Protein AF-A0A9E5LQ01-F1 (afdb_monomer)

Mean predicted aligned error: 4.25 Å

Secondary structure (DSSP, 8-state):
---EEEEEEEEESSHHHHHHHHHHHHT----HHHHHHHTB-SSEEEEEEEE-SSSEEEEEEEESSHHHHHHHHHHHTGGGTEEEEEEEE-----TTS--TT--GGGGGTTHHHHHS----

Foldseek 3Di:
DDKFKKKKKWFWPDLVLLVVVVVVVVPDPQDPVNQQVVQDDPFKGWPDWADDSDRIIITMMIGPDPVSVVVVCVVVPVVVTTDMDIDTDQFDDDPVDDDPPDPRCVSCVCVVCVVDVDDD

Nearest PDB structures (foldseek):
  2op5-assembly2_C  TM=4.406E-01  e=1.048E-02  uncultured marine organism
  2cz4-assembly1_A  TM=2.958E-01  e=9.260E-02  Thermus thermophilus HB8
  3bgu-assembly1_A  TM=3.084E-01  e=1.726E-01  Thermobifida fusca YX
  7cww-assembly1_A  TM=4.033E-01  e=5.994E-01  Streptomyces laurentii
  6njy-assembly1_B  TM=2.975E-01  e=4.391E-01  Mahella australiensis 50-1 BON

pLDDT: mean 92.68, std 10.39, range [37.78, 98.44]

Sequence (120 aa):
MAIKQFMAVHTYHTSEIREQFLDDLSQSDTTEREWSVNWTFEKCKAIATWTGADDFFFCLWEAENENDVITSLTEYGMDDYIFTALYPIYTEIDTRRINNDRKPFKDLVGWRDKLDPKDE

Radius of gyration: 16.08 Å; Cα contacts (8 Å, |Δi|>4): 147; chains: 1; bounding box: 38×28×45 Å

Structure (mmCIF, N/CA/C/O backbone):
data_AF-A0A9E5LQ01-F1
#
_entry.id   AF-A0A9E5LQ01-F1
#
loop_
_atom_site.group_PDB
_atom_site.id
_atom_site.type_symbol
_atom_site.label_atom_id
_atom_site.label_alt_id
_atom_site.label_comp_id
_atom_site.label_asym_id
_atom_site.label_entity_id
_atom_site.label_seq_id
_atom_site.pdbx_PDB_ins_code
_atom_site.Cartn_x
_atom_site.Cartn_y
_atom_site.Cartn_z
_atom_site.occupancy
_atom_site.B_iso_or_equiv
_atom_site.auth_seq_id
_atom_site.auth_comp_id
_atom_site.auth_asym_id
_atom_site.auth_atom_id
_atom_site.pdbx_PDB_model_num
ATOM 1 N N . MET A 1 1 ? -18.174 4.460 10.101 1.00 63.44 1 MET A N 1
ATOM 2 C CA . MET A 1 1 ? -17.649 3.329 10.910 1.00 63.44 1 MET A CA 1
ATOM 3 C C . MET A 1 1 ? -16.270 3.720 11.452 1.00 63.44 1 MET A C 1
ATO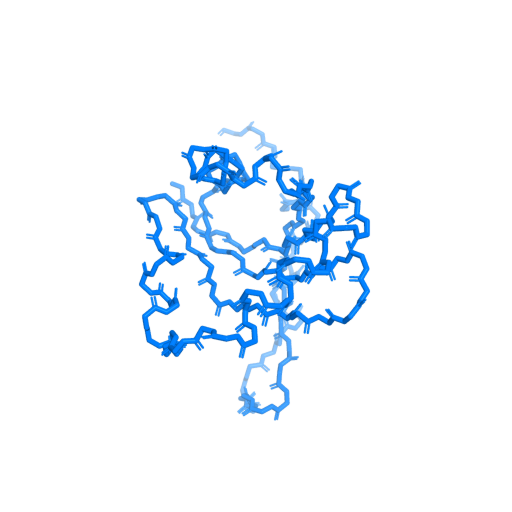M 5 O O . MET A 1 1 ? -15.920 4.886 11.351 1.00 63.44 1 MET A O 1
ATOM 9 N N . ALA A 1 2 ? -15.512 2.835 12.111 1.00 84.38 2 ALA A N 1
ATOM 10 C CA . ALA A 1 2 ? -14.143 3.161 12.539 1.00 84.38 2 ALA A CA 1
ATOM 11 C C . ALA A 1 2 ? -13.147 2.947 11.384 1.00 84.38 2 ALA A C 1
ATOM 13 O O . ALA A 1 2 ? -13.266 1.950 10.672 1.00 84.38 2 ALA A O 1
ATOM 14 N N . ILE A 1 3 ? -12.165 3.845 11.225 1.00 91.00 3 ILE A N 1
ATOM 15 C CA . ILE A 1 3 ? -11.069 3.682 10.255 1.00 91.00 3 ILE A CA 1
ATOM 16 C C . ILE A 1 3 ? -10.205 2.480 10.648 1.00 91.00 3 ILE A C 1
ATOM 18 O O . ILE A 1 3 ? -9.812 2.328 11.808 1.00 91.00 3 ILE A O 1
ATOM 22 N N . LYS A 1 4 ? -9.916 1.634 9.662 1.00 93.44 4 LYS A N 1
ATOM 23 C CA . LYS A 1 4 ? -9.091 0.428 9.743 1.00 93.44 4 LYS A CA 1
ATOM 24 C C . LYS A 1 4 ? -7.875 0.578 8.836 1.00 93.44 4 LYS A C 1
ATOM 26 O O . LYS A 1 4 ? -7.853 1.434 7.955 1.00 93.44 4 LYS A O 1
ATOM 31 N N . GLN A 1 5 ? -6.884 -0.281 9.057 1.00 95.62 5 GLN A N 1
ATOM 32 C CA . GLN A 1 5 ? -5.685 -0.360 8.234 1.00 95.62 5 GLN A CA 1
ATOM 33 C C . GLN A 1 5 ? -5.667 -1.651 7.419 1.00 95.62 5 GLN A C 1
ATOM 35 O O . GLN A 1 5 ? -5.948 -2.728 7.952 1.00 95.62 5 GLN A O 1
ATOM 40 N N . PHE A 1 6 ? -5.300 -1.538 6.146 1.00 97.00 6 PHE A N 1
ATOM 41 C CA . PHE A 1 6 ? -5.233 -2.654 5.211 1.00 97.00 6 PHE A CA 1
ATOM 42 C C . PHE A 1 6 ? -3.878 -2.687 4.515 1.00 97.00 6 PHE A C 1
ATOM 44 O O . PHE A 1 6 ? -3.459 -1.701 3.911 1.00 97.00 6 PHE A O 1
ATOM 51 N N . MET A 1 7 ? -3.202 -3.829 4.576 1.00 97.81 7 MET A N 1
ATOM 52 C CA . MET A 1 7 ? -2.046 -4.090 3.730 1.00 97.81 7 MET A CA 1
ATOM 53 C C . MET A 1 7 ? -2.545 -4.577 2.375 1.00 97.81 7 MET A C 1
ATOM 55 O O . MET A 1 7 ? -3.180 -5.628 2.290 1.00 97.81 7 MET A O 1
ATOM 59 N N . ALA A 1 8 ? -2.257 -3.812 1.333 1.00 98.25 8 ALA A N 1
ATOM 60 C CA . ALA A 1 8 ? -2.487 -4.197 -0.044 1.00 98.25 8 ALA A CA 1
ATOM 61 C C . ALA A 1 8 ? -1.245 -4.883 -0.613 1.00 98.25 8 ALA A C 1
ATOM 63 O O . ALA A 1 8 ? -0.127 -4.392 -0.445 1.00 98.25 8 ALA A O 1
ATOM 64 N N . VAL A 1 9 ? -1.459 -5.984 -1.326 1.00 98.31 9 VAL A N 1
ATOM 65 C CA . VAL A 1 9 ? -0.496 -6.569 -2.260 1.00 98.31 9 VAL A CA 1
ATOM 66 C C . VAL A 1 9 ? -1.010 -6.276 -3.661 1.00 98.31 9 VAL A C 1
ATOM 68 O O . VAL A 1 9 ? -2.069 -6.774 -4.046 1.00 98.31 9 VAL A O 1
ATOM 71 N N . HIS A 1 10 ? -0.278 -5.443 -4.391 1.00 98.19 10 HIS A N 1
ATOM 72 C CA . HIS A 1 10 ? -0.575 -5.072 -5.767 1.00 98.19 10 HIS A CA 1
ATOM 73 C C . HIS A 1 10 ? 0.318 -5.895 -6.692 1.00 98.19 10 HIS A C 1
ATOM 75 O O . HIS A 1 10 ? 1.528 -5.693 -6.698 1.00 98.19 10 HIS A O 1
ATOM 81 N N . THR A 1 11 ? -0.254 -6.841 -7.433 1.00 98.44 11 THR A N 1
ATOM 82 C CA . THR A 1 11 ? 0.470 -7.717 -8.365 1.00 98.44 11 THR A CA 1
ATOM 83 C C . THR A 1 11 ? 0.261 -7.230 -9.788 1.00 98.44 11 THR A C 1
ATOM 85 O O . THR A 1 11 ? -0.883 -7.110 -10.222 1.00 98.44 11 THR A O 1
ATOM 88 N N . TYR A 1 12 ? 1.339 -6.976 -10.526 1.00 98.25 12 TYR A N 1
ATOM 89 C CA . TYR A 1 12 ? 1.237 -6.565 -11.926 1.00 98.25 12 TYR A CA 1
ATOM 90 C C . TYR A 1 12 ? 0.624 -7.673 -12.776 1.00 98.25 12 TYR A C 1
ATOM 92 O O . TYR A 1 12 ? 0.884 -8.859 -12.573 1.00 98.25 12 TYR A O 1
ATOM 100 N N . HIS A 1 13 ? -0.172 -7.286 -13.766 1.00 97.69 13 HIS A N 1
ATOM 101 C CA . HIS A 1 13 ? -0.778 -8.238 -14.693 1.00 97.69 13 HIS A CA 1
ATOM 102 C C . HIS A 1 13 ? 0.256 -9.012 -15.517 1.00 97.69 13 HIS A C 1
ATOM 104 O O . HIS A 1 13 ? 0.043 -10.181 -15.837 1.00 97.69 13 HIS A O 1
ATOM 110 N N . THR A 1 14 ? 1.356 -8.351 -15.885 1.00 97.50 14 THR A N 1
ATOM 111 C CA . THR A 1 14 ? 2.433 -8.899 -16.719 1.00 97.50 14 THR A CA 1
ATOM 112 C C . THR A 1 14 ? 3.780 -8.277 -16.347 1.00 97.50 14 THR A C 1
ATOM 114 O O . THR A 1 14 ? 3.833 -7.203 -15.740 1.00 97.50 14 THR A O 1
ATOM 117 N N . SER A 1 15 ? 4.874 -8.927 -16.749 1.00 96.81 15 SER A N 1
ATOM 118 C CA . SER A 1 15 ? 6.233 -8.386 -16.620 1.00 96.81 15 SER A CA 1
ATOM 119 C C . SER A 1 15 ? 6.436 -7.099 -17.416 1.00 96.81 15 SER A C 1
ATOM 121 O O . SER A 1 15 ? 7.148 -6.212 -16.960 1.00 96.81 15 SER A O 1
ATOM 123 N N . GLU A 1 16 ? 5.790 -6.974 -18.573 1.00 97.38 16 GLU A N 1
ATOM 124 C CA . GLU A 1 16 ? 5.861 -5.803 -19.445 1.00 97.38 16 GLU A CA 1
ATOM 125 C C . GLU A 1 16 ? 5.211 -4.587 -18.777 1.00 97.38 16 GLU A C 1
ATOM 127 O O . GLU A 1 16 ? 5.794 -3.505 -18.766 1.00 97.38 16 GLU A O 1
ATOM 132 N N . ILE A 1 17 ? 4.040 -4.776 -18.153 1.00 96.69 17 ILE A N 1
ATOM 133 C CA . ILE A 1 17 ? 3.390 -3.727 -17.355 1.00 96.69 17 ILE A CA 1
ATOM 134 C C . ILE A 1 17 ? 4.261 -3.347 -16.158 1.00 96.69 17 ILE A C 1
ATOM 136 O O . ILE A 1 17 ? 4.417 -2.161 -15.883 1.00 96.69 17 ILE A O 1
ATOM 140 N N . ARG A 1 18 ? 4.849 -4.327 -15.457 1.00 96.88 18 ARG A N 1
ATOM 141 C CA . ARG A 1 18 ? 5.775 -4.062 -14.346 1.00 96.88 18 ARG A CA 1
ATOM 142 C C . ARG A 1 18 ? 6.952 -3.202 -14.807 1.00 96.88 18 ARG A C 1
ATOM 144 O O . ARG A 1 18 ? 7.261 -2.213 -14.154 1.00 96.88 18 ARG A O 1
ATOM 151 N N . GLU A 1 19 ? 7.617 -3.579 -15.896 1.00 97.12 19 GLU A N 1
ATOM 152 C CA . GLU A 1 19 ? 8.774 -2.849 -16.428 1.00 97.12 19 GLU A CA 1
ATOM 153 C C . GLU A 1 19 ? 8.401 -1.422 -16.816 1.00 97.12 19 GLU A C 1
ATOM 155 O O . GLU A 1 19 ? 9.037 -0.487 -16.339 1.00 97.12 19 GLU A O 1
ATOM 160 N N . GLN A 1 20 ? 7.310 -1.248 -17.564 1.00 95.94 20 GLN A N 1
ATOM 161 C CA . GLN A 1 20 ? 6.810 0.077 -17.916 1.00 95.94 20 GLN A CA 1
ATOM 162 C C . GLN A 1 20 ? 6.489 0.916 -16.671 1.00 95.94 20 GLN A C 1
ATOM 164 O O . GLN A 1 20 ? 6.895 2.069 -16.583 1.00 95.94 20 GLN A O 1
ATOM 169 N N . PHE A 1 21 ? 5.799 0.336 -15.688 1.00 94.31 21 PHE A N 1
ATOM 170 C CA . PHE A 1 21 ? 5.421 1.039 -14.466 1.00 94.31 21 PHE A CA 1
ATOM 171 C C . PHE A 1 21 ? 6.647 1.472 -13.649 1.00 94.31 21 PHE A C 1
ATOM 173 O O . PHE A 1 21 ? 6.691 2.591 -13.143 1.00 94.31 21 PHE A O 1
ATOM 180 N N . LEU A 1 22 ? 7.660 0.609 -13.524 1.00 95.00 22 LEU A N 1
ATOM 181 C CA . LEU A 1 22 ? 8.904 0.940 -12.823 1.00 95.00 22 LEU A CA 1
ATOM 182 C C . LEU A 1 22 ? 9.732 1.984 -13.580 1.00 95.00 22 LEU A C 1
ATOM 184 O O . LEU A 1 22 ? 10.292 2.881 -12.944 1.00 95.00 22 LEU A O 1
ATOM 188 N N . ASP A 1 23 ? 9.779 1.904 -14.909 1.00 96.25 23 ASP A N 1
ATOM 189 C CA . ASP A 1 23 ? 10.435 2.905 -15.748 1.00 96.25 23 ASP A CA 1
ATOM 190 C C . ASP A 1 23 ? 9.748 4.267 -15.587 1.00 96.25 23 ASP A C 1
ATOM 192 O O . ASP A 1 23 ? 10.426 5.248 -15.276 1.00 96.25 23 ASP A O 1
ATOM 196 N N . ASP A 1 24 ? 8.417 4.325 -15.667 1.00 94.56 24 ASP A N 1
ATOM 197 C CA . ASP A 1 24 ? 7.633 5.550 -15.474 1.00 94.56 24 ASP A CA 1
ATOM 198 C C . ASP A 1 24 ? 7.843 6.146 -14.071 1.00 94.56 24 ASP A C 1
ATOM 200 O O . ASP A 1 24 ? 8.089 7.348 -13.928 1.00 94.56 24 ASP A O 1
ATOM 204 N N . LEU A 1 25 ? 7.823 5.313 -13.020 1.00 92.81 25 LEU A N 1
ATOM 205 C CA . LEU A 1 25 ? 8.122 5.754 -11.653 1.00 92.81 25 LEU A CA 1
ATOM 206 C C . LEU A 1 25 ? 9.546 6.309 -11.523 1.00 92.81 25 LEU A C 1
ATOM 208 O O . LEU A 1 25 ? 9.745 7.299 -10.820 1.00 92.81 25 LEU A O 1
ATOM 212 N N . SER A 1 26 ? 10.530 5.703 -12.194 1.00 94.69 26 SER A N 1
ATOM 213 C CA . SER A 1 26 ? 11.935 6.131 -12.126 1.00 94.69 26 SER A CA 1
ATOM 214 C C . SER A 1 26 ? 12.187 7.505 -12.754 1.00 94.69 26 SER A C 1
ATOM 216 O O . SER A 1 26 ? 13.164 8.165 -12.402 1.00 94.69 26 SER A O 1
ATOM 218 N N . GLN A 1 27 ? 11.317 7.929 -13.676 1.00 96.56 27 GLN A N 1
ATOM 219 C CA . GLN A 1 27 ? 11.388 9.223 -14.358 1.00 96.56 27 GLN A CA 1
ATOM 220 C C . GLN A 1 27 ? 10.462 10.278 -13.736 1.00 96.56 27 GLN A C 1
ATOM 222 O O . GLN A 1 27 ? 10.414 11.412 -14.209 1.00 96.56 27 GLN A O 1
ATOM 227 N N . SER A 1 28 ? 9.702 9.919 -12.700 1.00 95.94 28 SER A N 1
ATOM 228 C CA . SER A 1 28 ? 8.756 10.819 -12.050 1.00 95.94 28 SER A CA 1
ATOM 229 C C . SER A 1 28 ? 9.460 11.811 -11.123 1.00 95.94 28 SER A C 1
ATOM 231 O O . SER A 1 28 ? 10.201 11.420 -10.225 1.00 95.94 28 SER A O 1
ATOM 233 N N . ASP A 1 29 ? 9.136 13.098 -11.268 1.00 96.81 29 ASP A N 1
ATOM 234 C CA . ASP A 1 29 ? 9.561 14.164 -10.345 1.00 96.81 29 ASP A CA 1
ATOM 235 C C . ASP A 1 29 ? 8.626 14.306 -9.121 1.00 96.81 29 ASP A C 1
ATOM 237 O O . ASP A 1 29 ? 8.735 15.263 -8.351 1.00 96.81 29 ASP A O 1
ATOM 241 N N . THR A 1 30 ? 7.681 13.375 -8.932 1.00 96.94 30 THR A N 1
ATOM 242 C CA . THR A 1 30 ? 6.687 13.439 -7.847 1.00 96.94 30 THR A CA 1
ATOM 243 C C . THR A 1 30 ? 7.363 13.371 -6.478 1.00 96.94 30 THR A C 1
ATOM 245 O O . THR A 1 30 ? 8.019 12.390 -6.131 1.00 96.94 30 THR A O 1
ATOM 248 N N . THR A 1 31 ? 7.146 14.388 -5.647 1.00 97.88 31 THR A N 1
ATOM 249 C CA . THR A 1 31 ? 7.629 14.408 -4.260 1.00 97.88 31 THR A CA 1
ATOM 250 C C . THR A 1 31 ? 6.779 13.522 -3.344 1.00 97.88 31 THR A C 1
ATOM 252 O O . THR A 1 31 ? 5.602 13.284 -3.606 1.00 97.88 31 THR A O 1
ATOM 255 N N . GLU A 1 32 ? 7.313 13.107 -2.187 1.00 97.25 32 GLU A N 1
ATOM 256 C CA . GLU A 1 32 ? 6.539 12.343 -1.185 1.00 97.25 32 GLU A CA 1
ATOM 257 C C . GLU A 1 32 ? 5.251 13.068 -0.746 1.00 97.25 32 GLU A C 1
ATOM 259 O O . GLU A 1 32 ? 4.224 12.441 -0.476 1.00 97.25 32 GLU A O 1
ATOM 264 N N . ARG A 1 33 ? 5.283 14.409 -0.701 1.00 97.44 33 ARG A N 1
ATOM 265 C CA . ARG A 1 33 ? 4.110 15.231 -0.380 1.00 97.44 33 ARG A CA 1
ATOM 266 C C . ARG A 1 33 ? 3.041 15.099 -1.456 1.00 97.44 33 ARG A C 1
ATOM 268 O O . ARG A 1 33 ? 1.886 14.860 -1.116 1.00 97.44 33 ARG A O 1
ATOM 275 N N . GLU A 1 34 ? 3.412 15.266 -2.719 1.00 98.06 34 GLU A N 1
ATOM 276 C CA . GLU A 1 34 ? 2.483 15.140 -3.845 1.00 98.06 34 GLU A CA 1
ATOM 277 C C . GLU A 1 34 ? 1.947 13.718 -3.949 1.00 98.06 34 GLU A C 1
ATOM 279 O O . GLU A 1 34 ? 0.741 13.545 -4.082 1.00 98.06 34 GLU A O 1
ATOM 284 N N . TRP A 1 35 ? 2.802 12.709 -3.763 1.00 97.75 35 TRP A N 1
ATOM 285 C CA . TRP A 1 35 ? 2.383 11.314 -3.680 1.00 97.75 35 TRP A CA 1
ATOM 286 C C . TRP A 1 35 ? 1.291 11.129 -2.616 1.00 97.75 35 TRP A C 1
ATOM 288 O O . TRP A 1 35 ? 0.215 10.628 -2.927 1.00 97.75 35 TRP A O 1
ATOM 298 N N . SER A 1 36 ? 1.497 11.618 -1.387 1.00 97.56 36 SER A N 1
ATOM 299 C CA . SER A 1 36 ? 0.492 11.469 -0.320 1.00 97.56 36 SER A CA 1
ATOM 300 C C . SER A 1 36 ? -0.848 12.145 -0.639 1.00 97.56 36 SER A C 1
ATOM 302 O O . SER A 1 36 ? -1.899 11.650 -0.238 1.00 97.56 36 SER A O 1
ATOM 304 N N . VAL A 1 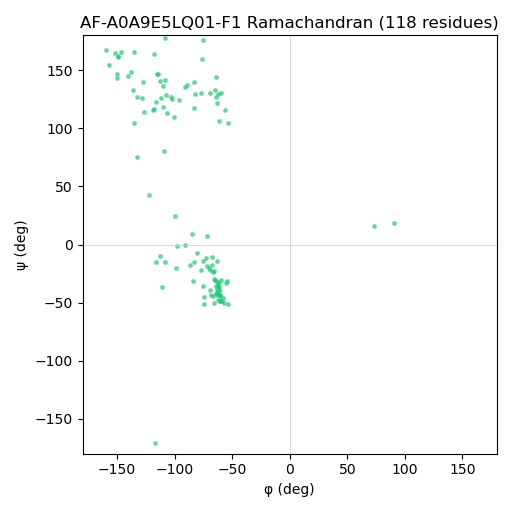37 ? -0.823 13.260 -1.376 1.00 97.62 37 VAL A N 1
ATOM 305 C CA . VAL A 1 37 ? -2.034 13.971 -1.808 1.00 97.62 37 VAL A CA 1
ATOM 306 C C . VAL A 1 37 ? -2.729 13.209 -2.936 1.00 97.62 37 VAL A C 1
ATOM 308 O O . VAL A 1 37 ? -3.938 13.018 -2.871 1.00 97.62 37 VAL A O 1
ATOM 311 N N . ASN A 1 38 ? -1.974 12.731 -3.927 1.00 96.62 38 ASN A N 1
ATOM 312 C CA . ASN A 1 38 ? -2.495 11.997 -5.082 1.00 96.62 38 ASN A CA 1
ATOM 313 C C . ASN A 1 38 ? -3.119 10.651 -4.691 1.00 96.62 38 ASN A C 1
ATOM 315 O O . ASN A 1 38 ? -4.064 10.209 -5.334 1.00 96.62 38 ASN A O 1
ATOM 319 N N . TRP A 1 39 ? -2.616 10.023 -3.625 1.00 97.50 39 TRP A N 1
ATOM 320 C CA . TRP A 1 39 ? -3.127 8.758 -3.092 1.00 97.50 39 TRP A CA 1
ATOM 321 C C . TRP A 1 39 ? -4.052 8.939 -1.879 1.00 97.50 39 TRP A C 1
ATOM 323 O O . TRP A 1 39 ? -4.208 8.028 -1.065 1.00 97.50 39 TRP A O 1
ATOM 333 N N . THR A 1 40 ? -4.677 10.113 -1.754 1.00 98.19 40 THR A N 1
ATOM 334 C CA . THR A 1 40 ? -5.777 10.376 -0.820 1.00 98.19 40 THR A CA 1
ATOM 335 C C . THR A 1 40 ? -7.075 10.554 -1.604 1.00 98.19 40 THR A C 1
ATOM 337 O O . THR A 1 40 ? -7.220 11.495 -2.380 1.00 98.19 40 THR A O 1
ATOM 340 N N . PHE A 1 41 ? -8.038 9.672 -1.357 1.00 97.56 41 PHE A N 1
ATOM 341 C CA . PHE A 1 41 ? -9.373 9.678 -1.953 1.00 97.56 41 PHE A CA 1
ATOM 342 C C . PHE A 1 41 ? -10.417 10.084 -0.906 1.00 97.56 41 PHE A C 1
ATOM 344 O O . PHE A 1 41 ? -10.104 10.304 0.264 1.00 97.56 41 PHE A O 1
ATOM 351 N N . GLU A 1 42 ? -11.684 10.173 -1.310 1.00 96.81 42 GLU A N 1
ATOM 352 C CA . GLU A 1 42 ? -12.774 10.562 -0.406 1.00 96.81 42 GLU A CA 1
ATOM 353 C C . GLU A 1 42 ? -12.943 9.585 0.773 1.00 96.81 42 GLU A C 1
ATOM 355 O O . GLU A 1 42 ? -13.185 10.015 1.901 1.00 96.81 42 GLU A O 1
ATOM 360 N N . LYS A 1 43 ? -12.803 8.275 0.521 1.00 96.88 43 LYS A N 1
ATOM 361 C CA . LYS A 1 43 ? -13.103 7.213 1.502 1.00 96.88 43 LYS A CA 1
ATOM 362 C C . LYS A 1 43 ? -11.889 6.427 1.988 1.00 96.88 43 LYS A C 1
ATOM 364 O O . LYS A 1 43 ? -12.003 5.642 2.929 1.00 96.88 43 LYS A O 1
ATOM 369 N N . CYS A 1 44 ? -10.733 6.620 1.365 1.00 98.12 44 CYS A N 1
ATOM 370 C CA . CYS A 1 44 ? -9.512 5.923 1.729 1.00 98.12 44 CYS A CA 1
ATOM 371 C C . CYS A 1 44 ? -8.272 6.752 1.396 1.00 98.12 44 CYS A C 1
ATOM 373 O O . CYS A 1 44 ? -8.332 7.715 0.636 1.00 98.12 44 CYS A O 1
ATOM 375 N N . LYS A 1 45 ? -7.125 6.372 1.954 1.00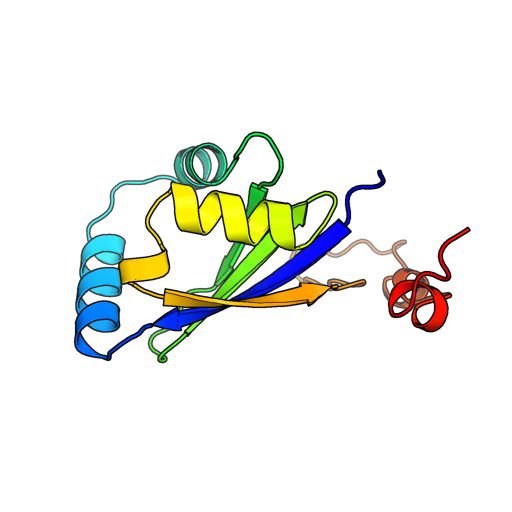 98.31 45 LYS A N 1
ATOM 376 C CA . LYS A 1 45 ? -5.827 6.942 1.568 1.00 98.31 45 LYS A CA 1
ATOM 377 C C . LYS A 1 45 ? -4.703 5.932 1.752 1.00 98.31 45 LYS A C 1
ATOM 379 O O . LYS A 1 45 ? -4.741 5.144 2.702 1.00 98.31 45 LYS A O 1
ATOM 384 N N . ALA A 1 46 ? -3.692 5.988 0.894 1.00 98.19 46 ALA A N 1
ATOM 385 C CA . ALA A 1 46 ? -2.449 5.255 1.089 1.00 98.19 46 ALA A CA 1
ATOM 386 C C . ALA A 1 46 ? -1.534 6.042 2.040 1.00 98.19 46 ALA A C 1
ATOM 388 O O . ALA A 1 46 ? -1.296 7.234 1.853 1.00 98.19 46 ALA A O 1
ATOM 389 N N . ILE A 1 47 ? -1.017 5.384 3.077 1.00 96.81 47 ILE A N 1
ATOM 390 C CA . ILE A 1 47 ? -0.136 5.995 4.086 1.00 96.81 47 ILE A CA 1
ATOM 391 C C . ILE A 1 47 ? 1.321 5.537 3.975 1.00 96.81 47 ILE A C 1
ATOM 393 O O . ILE A 1 47 ? 2.206 6.176 4.546 1.00 96.81 47 ILE A O 1
ATOM 397 N N . ALA A 1 48 ? 1.582 4.454 3.243 1.00 97.00 48 ALA A N 1
ATOM 398 C CA . ALA A 1 48 ? 2.926 4.001 2.903 1.00 97.00 48 ALA A CA 1
ATOM 399 C C . ALA A 1 48 ? 2.902 3.127 1.645 1.00 97.00 48 ALA A C 1
ATOM 401 O O . ALA A 1 48 ? 1.891 2.482 1.364 1.00 97.00 48 ALA A O 1
ATOM 402 N N . THR A 1 49 ? 4.025 3.082 0.928 1.00 97.69 49 THR A N 1
ATOM 403 C CA . THR A 1 49 ? 4.254 2.168 -0.196 1.00 97.69 49 THR A CA 1
ATOM 404 C C . THR A 1 49 ? 5.664 1.582 -0.140 1.00 97.69 49 THR A C 1
ATOM 406 O O . THR A 1 49 ? 6.595 2.230 0.348 1.00 97.69 49 THR A O 1
ATOM 409 N N . TRP A 1 50 ? 5.814 0.349 -0.617 1.00 97.12 50 TRP A N 1
ATOM 410 C CA . TRP A 1 50 ? 7.088 -0.345 -0.766 1.00 97.12 50 TRP A CA 1
ATOM 411 C C . TRP A 1 50 ? 7.134 -1.020 -2.131 1.00 97.12 50 TRP A C 1
ATOM 413 O O . TRP A 1 50 ? 6.519 -2.069 -2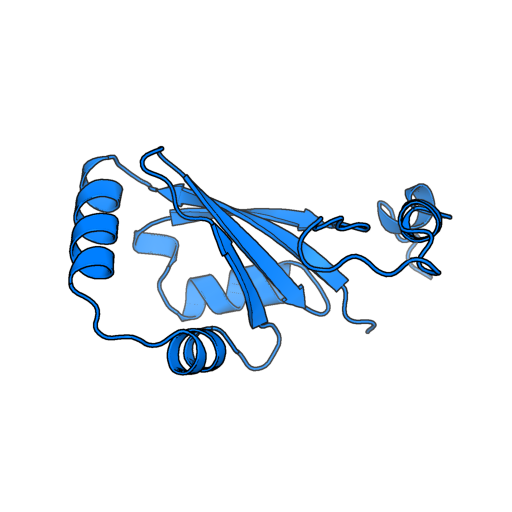.336 1.00 97.12 50 TRP A O 1
ATOM 423 N N . THR A 1 51 ? 7.893 -0.420 -3.042 1.00 96.12 51 THR A N 1
ATOM 424 C CA . THR A 1 51 ? 8.080 -0.910 -4.409 1.00 96.12 51 THR A CA 1
ATOM 425 C C . THR A 1 51 ? 9.439 -1.587 -4.539 1.00 96.12 51 THR A C 1
ATOM 427 O O . THR A 1 51 ? 10.467 -1.008 -4.187 1.00 96.12 51 THR A O 1
ATOM 430 N N . GLY A 1 52 ? 9.434 -2.826 -5.028 1.00 92.12 52 GLY A N 1
ATOM 431 C CA . GLY A 1 52 ? 10.628 -3.589 -5.388 1.00 92.12 52 GLY A CA 1
ATOM 432 C C . GLY A 1 52 ? 10.658 -3.905 -6.883 1.00 92.12 52 GLY A C 1
ATOM 433 O O . GLY A 1 52 ? 9.836 -3.407 -7.646 1.00 92.12 52 GLY A O 1
ATOM 434 N N . ALA A 1 53 ? 11.604 -4.752 -7.289 1.00 91.69 53 ALA A N 1
ATOM 435 C CA . ALA A 1 53 ? 11.728 -5.222 -8.673 1.00 91.69 53 ALA A CA 1
ATOM 436 C C . ALA A 1 53 ? 10.948 -6.526 -8.956 1.00 91.69 53 ALA A C 1
ATOM 438 O O . ALA A 1 53 ? 11.002 -7.036 -10.073 1.00 91.69 53 ALA A O 1
ATOM 439 N N . ASP A 1 54 ? 10.265 -7.078 -7.949 1.00 95.62 54 ASP A N 1
ATOM 440 C CA . ASP A 1 54 ? 9.420 -8.268 -8.087 1.00 95.62 54 ASP A CA 1
ATOM 441 C C . ASP A 1 54 ? 8.082 -7.941 -8.781 1.00 95.62 54 ASP A C 1
ATOM 443 O O . ASP A 1 54 ? 7.751 -6.787 -9.057 1.00 95.62 54 ASP A O 1
ATOM 447 N N . ASP A 1 55 ? 7.270 -8.971 -9.029 1.00 96.44 55 ASP A N 1
ATOM 448 C CA . ASP A 1 55 ? 5.964 -8.865 -9.699 1.00 96.44 55 ASP A CA 1
ATOM 449 C C . ASP A 1 55 ? 4.864 -8.210 -8.846 1.00 96.44 55 ASP A C 1
ATOM 451 O O . ASP A 1 55 ? 3.695 -8.189 -9.235 1.00 96.44 55 ASP A O 1
ATOM 455 N N . PHE A 1 56 ? 5.209 -7.670 -7.677 1.00 97.62 56 PHE A N 1
ATOM 456 C CA . PHE A 1 56 ? 4.271 -6.993 -6.796 1.00 97.62 56 PHE A CA 1
ATOM 457 C C . PHE A 1 56 ? 4.926 -5.880 -5.976 1.00 97.62 56 PHE A C 1
ATOM 459 O O . PHE A 1 56 ? 6.138 -5.849 -5.762 1.00 97.62 56 PHE A O 1
ATOM 466 N N . PHE A 1 57 ? 4.089 -4.987 -5.459 1.00 98.00 57 PHE A N 1
ATOM 467 C CA . PHE A 1 57 ? 4.454 -3.983 -4.465 1.00 98.00 57 PHE A CA 1
ATOM 468 C C . PHE A 1 57 ? 3.395 -3.910 -3.365 1.00 98.00 57 PHE A C 1
ATOM 470 O O . PHE A 1 57 ? 2.289 -4.442 -3.497 1.00 98.00 57 PHE A O 1
ATOM 477 N N . PHE A 1 58 ? 3.745 -3.262 -2.258 1.00 98.38 58 PHE A N 1
ATOM 478 C CA . PHE A 1 58 ? 2.868 -3.152 -1.098 1.00 98.38 58 PHE A CA 1
ATOM 479 C C . PHE A 1 58 ? 2.420 -1.718 -0.886 1.00 98.38 58 PHE A C 1
ATOM 481 O O . PHE A 1 58 ? 3.242 -0.809 -0.963 1.00 98.38 58 PHE A O 1
ATOM 488 N N . CYS A 1 59 ? 1.159 -1.530 -0.510 1.00 98.19 59 CYS A N 1
ATOM 489 C CA . CYS A 1 59 ? 0.668 -0.261 0.019 1.00 98.19 59 CYS A CA 1
ATOM 490 C C . CYS A 1 59 ? -0.045 -0.494 1.347 1.00 98.19 59 CYS A C 1
ATOM 492 O O . CYS A 1 59 ? -0.808 -1.445 1.497 1.00 98.19 59 CYS A O 1
ATOM 494 N N . LEU A 1 60 ? 0.163 0.402 2.306 1.00 98.00 60 LEU A N 1
ATOM 495 C CA . LEU A 1 60 ? -0.641 0.452 3.519 1.00 98.00 60 LEU A CA 1
ATOM 496 C C . LEU A 1 60 ? -1.751 1.484 3.334 1.00 98.00 60 LEU A C 1
ATOM 498 O O . LEU A 1 60 ? -1.465 2.648 3.060 1.00 98.00 60 LEU A O 1
ATOM 502 N N . TRP A 1 61 ? -2.997 1.065 3.520 1.00 98.38 61 TRP A N 1
ATOM 503 C CA . TRP A 1 61 ? -4.192 1.882 3.330 1.00 98.38 61 TRP A CA 1
ATOM 504 C C . TRP A 1 61 ? -4.942 2.118 4.634 1.00 98.38 61 TRP A C 1
ATOM 506 O O . TRP A 1 61 ? -5.004 1.234 5.486 1.00 98.38 61 TRP A O 1
ATOM 516 N N . GLU A 1 62 ? -5.569 3.286 4.754 1.00 97.81 62 GLU A N 1
ATOM 517 C CA . GLU A 1 62 ? -6.578 3.596 5.771 1.00 97.81 62 GLU A CA 1
ATOM 518 C C . GLU A 1 62 ? -7.949 3.764 5.107 1.00 97.81 62 GLU A C 1
ATOM 520 O O . GLU A 1 62 ? -8.071 4.557 4.174 1.00 97.81 62 GLU A O 1
ATOM 525 N N . ALA A 1 63 ? -8.965 3.034 5.579 1.00 97.12 63 ALA A N 1
ATOM 526 C CA . ALA A 1 63 ? -10.348 3.093 5.078 1.00 97.12 63 ALA A CA 1
ATOM 527 C C . ALA A 1 63 ? -11.353 2.534 6.106 1.00 97.12 63 ALA A C 1
ATOM 529 O O . ALA A 1 63 ? -10.951 1.885 7.073 1.00 97.12 63 ALA A O 1
ATOM 530 N N . GLU A 1 64 ? -12.663 2.738 5.920 1.00 94.44 64 GLU A N 1
ATOM 531 C CA . GLU A 1 64 ? -13.676 2.112 6.792 1.00 94.44 64 GLU A CA 1
ATOM 532 C C . GLU A 1 64 ? -13.872 0.615 6.481 1.00 94.44 64 GLU A C 1
ATOM 534 O O . GLU A 1 64 ? -14.097 -0.202 7.385 1.00 94.44 64 GLU A O 1
ATOM 539 N N . ASN A 1 65 ? -13.775 0.247 5.203 1.00 92.94 65 ASN A N 1
ATOM 540 C CA . ASN A 1 65 ? -13.899 -1.120 4.706 1.00 92.94 65 ASN A CA 1
ATOM 541 C C . ASN A 1 65 ? -12.993 -1.357 3.477 1.00 92.94 65 ASN A C 1
ATOM 543 O O . ASN A 1 65 ? -12.485 -0.412 2.879 1.00 92.94 65 ASN A O 1
ATOM 547 N N . GLU A 1 66 ? -12.787 -2.623 3.104 1.00 93.62 66 GLU A N 1
ATOM 548 C CA . GLU A 1 66 ? -11.919 -3.004 1.973 1.00 93.62 66 GLU A CA 1
ATOM 549 C C . GLU A 1 66 ? -12.451 -2.497 0.625 1.00 93.62 66 GLU A C 1
ATOM 551 O O . GLU A 1 66 ? -11.669 -2.078 -0.229 1.00 93.62 66 GLU A O 1
ATOM 556 N N . ASN A 1 67 ? -13.777 -2.469 0.450 1.00 95.38 67 ASN A N 1
ATOM 557 C CA . ASN A 1 67 ? -14.401 -2.029 -0.798 1.00 95.38 67 ASN A CA 1
ATOM 558 C C . ASN A 1 67 ? -14.148 -0.547 -1.082 1.00 95.38 67 ASN A C 1
ATOM 560 O O . ASN A 1 67 ? -14.074 -0.180 -2.250 1.00 95.38 67 ASN A O 1
ATOM 564 N N . ASP A 1 68 ? -13.982 0.298 -0.060 1.00 96.94 68 ASP A N 1
ATOM 565 C CA . ASP A 1 68 ? -13.620 1.707 -0.256 1.00 96.94 68 ASP A CA 1
ATOM 566 C C . ASP A 1 68 ? -12.257 1.839 -0.958 1.00 96.94 68 ASP A C 1
ATOM 568 O O . ASP A 1 68 ? -12.0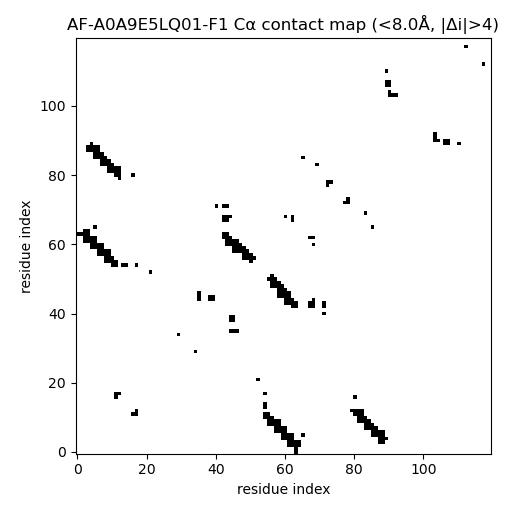77 2.717 -1.801 1.00 96.94 68 ASP A O 1
ATOM 572 N N . VAL A 1 69 ? -11.305 0.950 -0.648 1.00 97.94 69 VAL A N 1
ATOM 573 C CA . VAL A 1 69 ? -9.987 0.916 -1.300 1.00 97.94 69 VAL A CA 1
ATOM 574 C C . VAL A 1 69 ? -10.101 0.349 -2.711 1.00 97.94 69 VAL A C 1
ATOM 576 O O . VAL A 1 69 ? -9.658 1.002 -3.651 1.00 97.94 69 VAL A O 1
ATOM 579 N N . ILE A 1 70 ? -10.730 -0.821 -2.874 1.00 97.69 70 ILE A N 1
ATOM 580 C CA . ILE A 1 70 ? -10.877 -1.464 -4.191 1.00 97.69 70 ILE A CA 1
ATOM 581 C C . ILE A 1 70 ? -11.626 -0.555 -5.167 1.00 97.69 70 ILE A C 1
ATOM 583 O O . ILE A 1 70 ? -11.132 -0.306 -6.258 1.00 97.69 70 ILE A O 1
ATOM 587 N N . THR A 1 71 ? -12.762 0.013 -4.755 1.00 97.62 71 THR A N 1
ATOM 588 C CA . THR A 1 71 ? -13.563 0.901 -5.614 1.00 97.62 71 THR A CA 1
ATOM 589 C C . THR A 1 71 ? -12.764 2.131 -6.031 1.00 97.62 71 THR A C 1
ATOM 591 O O . THR A 1 71 ? -12.772 2.479 -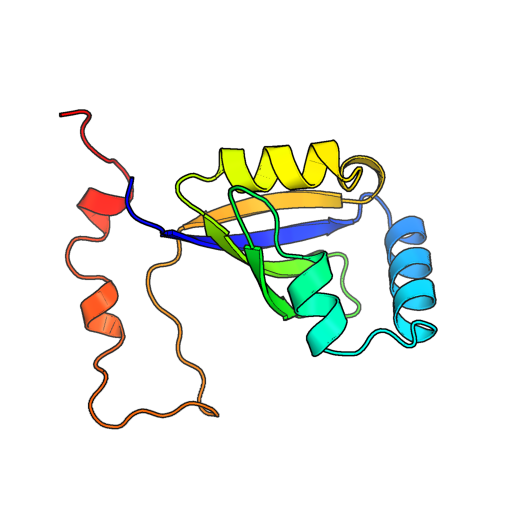7.205 1.00 97.62 71 THR A O 1
ATOM 594 N N . SER A 1 72 ? -12.023 2.753 -5.104 1.00 97.81 72 SER A N 1
ATOM 595 C CA . SER A 1 72 ? -11.200 3.926 -5.431 1.00 97.81 72 SER A CA 1
ATOM 596 C C . SER A 1 72 ? -10.091 3.589 -6.434 1.00 97.81 72 SER A C 1
ATOM 598 O O . SER A 1 72 ? -9.820 4.378 -7.333 1.00 97.81 72 SER A O 1
ATOM 600 N N . LEU A 1 73 ? -9.467 2.410 -6.319 1.00 97.81 73 LEU A N 1
ATOM 601 C CA . LEU A 1 73 ? -8.444 1.946 -7.264 1.00 97.81 73 LEU A CA 1
ATOM 602 C C . LEU A 1 73 ? -9.030 1.637 -8.647 1.00 97.81 73 LEU A C 1
ATOM 604 O O . LEU A 1 73 ? -8.453 2.055 -9.653 1.00 97.81 73 LEU A O 1
ATOM 608 N N . THR A 1 74 ? -10.181 0.964 -8.698 1.00 97.31 74 THR A N 1
ATOM 609 C CA . THR A 1 74 ? -10.917 0.691 -9.938 1.00 97.31 74 THR A CA 1
ATOM 610 C C . THR A 1 74 ? -11.324 1.989 -10.633 1.00 97.31 74 THR A C 1
ATOM 612 O O . THR A 1 74 ? -11.060 2.159 -11.820 1.00 97.31 74 THR A O 1
ATOM 615 N N . GLU A 1 75 ? -11.919 2.941 -9.906 1.00 97.25 75 GLU A N 1
ATOM 616 C CA . GLU A 1 75 ? -12.332 4.243 -10.450 1.00 97.25 75 GLU A CA 1
ATOM 617 C C . GLU A 1 75 ? -11.140 5.086 -10.924 1.00 97.25 75 GLU A C 1
ATOM 619 O O . GLU A 1 75 ? -11.264 5.837 -11.891 1.00 97.25 75 GLU A O 1
ATOM 624 N N . TYR A 1 76 ? -9.978 4.934 -10.283 1.00 96.38 76 TYR A N 1
ATOM 625 C CA . TYR A 1 76 ? -8.727 5.559 -10.714 1.00 96.38 76 TYR A CA 1
ATOM 626 C C . TYR A 1 76 ? -8.099 4.880 -11.947 1.00 96.38 76 TYR A C 1
ATOM 628 O O . TYR A 1 76 ? -7.223 5.461 -12.584 1.00 96.38 76 TYR A O 1
ATOM 636 N N . GLY A 1 77 ? -8.549 3.674 -12.314 1.00 96.38 77 GLY A N 1
ATOM 637 C CA . GLY A 1 77 ? -8.069 2.925 -13.482 1.00 96.38 77 GLY A CA 1
ATOM 638 C C . GLY A 1 77 ? -6.888 1.991 -13.205 1.00 96.38 77 GLY A C 1
ATOM 639 O O . GLY A 1 77 ? -6.196 1.583 -14.134 1.00 96.38 77 GLY A O 1
ATOM 640 N N . MET A 1 78 ? -6.633 1.632 -11.943 1.00 96.50 78 MET A N 1
ATOM 641 C CA . MET A 1 78 ? -5.523 0.732 -11.598 1.00 96.50 78 MET A CA 1
ATOM 642 C C . MET A 1 78 ? -5.754 -0.717 -12.044 1.00 96.50 78 MET A C 1
ATOM 644 O O . MET A 1 78 ? -4.784 -1.454 -12.223 1.00 96.50 78 MET A O 1
ATOM 648 N N . ASP A 1 79 ? -7.009 -1.101 -12.281 1.00 96.25 79 ASP A N 1
ATOM 649 C CA . ASP A 1 79 ? -7.391 -2.447 -12.718 1.00 96.25 79 ASP A CA 1
ATOM 650 C C . ASP A 1 79 ? -6.830 -2.821 -14.095 1.00 96.25 79 ASP A C 1
ATOM 652 O O . ASP A 1 79 ? -6.832 -3.995 -14.431 1.00 96.25 79 ASP A O 1
ATOM 656 N N . ASP A 1 80 ? -6.327 -1.877 -14.895 1.00 95.12 80 ASP A N 1
ATOM 657 C CA . ASP A 1 80 ? -5.649 -2.201 -16.157 1.00 95.12 80 ASP A CA 1
ATOM 658 C C . ASP A 1 80 ? -4.213 -2.717 -15.932 1.00 95.12 80 ASP A C 1
ATOM 660 O O . ASP A 1 80 ? -3.655 -3.426 -16.777 1.00 95.12 80 ASP A O 1
ATOM 664 N N . TYR A 1 81 ? -3.620 -2.400 -14.777 1.00 95.38 81 TYR A N 1
ATOM 665 C CA . TYR A 1 81 ? -2.203 -2.624 -14.487 1.00 95.38 81 TYR A CA 1
ATOM 666 C C . TYR A 1 81 ? -1.970 -3.707 -13.431 1.00 95.38 81 TYR A C 1
ATOM 668 O O . TYR A 1 81 ? -0.982 -4.446 -13.516 1.00 95.38 81 TYR A O 1
ATOM 676 N N . ILE A 1 82 ? -2.838 -3.780 -12.418 1.00 97.38 82 ILE A N 1
ATOM 677 C CA . ILE A 1 82 ? -2.599 -4.563 -11.205 1.00 97.38 82 ILE A CA 1
ATOM 678 C C . ILE A 1 82 ? -3.845 -5.289 -10.689 1.00 97.38 82 ILE A C 1
ATOM 680 O O . ILE A 1 82 ? -4.946 -4.748 -10.658 1.00 97.38 82 ILE A O 1
ATOM 684 N N . PHE A 1 83 ? -3.628 -6.478 -10.127 1.00 97.31 83 PHE A N 1
ATOM 685 C CA . PHE A 1 83 ? -4.560 -7.121 -9.205 1.00 97.31 83 PHE A CA 1
ATOM 686 C C . PHE A 1 83 ? -4.245 -6.694 -7.772 1.00 97.31 83 PHE A C 1
ATOM 688 O O . PHE A 1 83 ? -3.082 -6.687 -7.368 1.00 97.31 83 PHE A O 1
ATOM 695 N N . THR A 1 84 ? -5.272 -6.388 -6.978 1.00 98.06 84 THR A N 1
ATOM 696 C CA . THR A 1 84 ? -5.099 -5.971 -5.579 1.00 98.06 84 THR A CA 1
ATOM 697 C C . THR A 1 84 ? -5.728 -6.974 -4.619 1.00 98.06 84 THR A C 1
ATOM 699 O O . THR A 1 84 ? -6.930 -7.219 -4.669 1.00 98.06 84 THR A O 1
ATOM 702 N N . ALA A 1 85 ? -4.924 -7.509 -3.698 1.00 97.50 85 ALA A N 1
ATOM 703 C CA . ALA A 1 85 ? -5.403 -8.247 -2.531 1.00 97.50 85 ALA A CA 1
ATOM 704 C C . ALA A 1 85 ? -5.213 -7.397 -1.270 1.00 97.50 85 ALA A C 1
ATOM 706 O O . ALA A 1 85 ? -4.112 -6.908 -1.025 1.00 97.50 85 ALA A O 1
ATOM 707 N N . LEU A 1 86 ? -6.266 -7.232 -0.467 1.00 96.31 86 LEU A N 1
ATOM 708 C CA . LEU A 1 86 ? -6.236 -6.468 0.783 1.00 96.31 86 LEU A CA 1
ATOM 709 C C . LEU A 1 86 ? -6.325 -7.402 1.983 1.00 96.31 86 LEU A C 1
ATOM 711 O O . LEU A 1 86 ? -7.076 -8.373 1.977 1.00 96.31 86 LEU A O 1
ATOM 715 N N . TYR A 1 87 ? -5.571 -7.072 3.027 1.00 93.94 87 TYR A N 1
ATOM 716 C CA . TYR A 1 87 ? -5.579 -7.800 4.286 1.00 93.94 87 TYR A CA 1
ATOM 717 C C . TYR A 1 87 ? -5.685 -6.815 5.446 1.00 93.94 87 TYR A C 1
ATOM 719 O O . TYR A 1 87 ? -4.849 -5.910 5.536 1.00 93.94 87 TYR A O 1
ATOM 727 N N . PRO A 1 88 ? -6.652 -6.972 6.366 1.00 92.81 88 PRO A N 1
ATOM 728 C CA . PRO A 1 88 ? -6.699 -6.146 7.559 1.00 92.81 88 PRO A CA 1
ATOM 729 C C . PRO A 1 88 ? -5.438 -6.392 8.386 1.00 92.81 88 PRO A C 1
ATOM 731 O O . PRO A 1 88 ? -5.085 -7.535 8.689 1.00 92.81 88 PRO A O 1
ATOM 734 N N . ILE A 1 89 ? -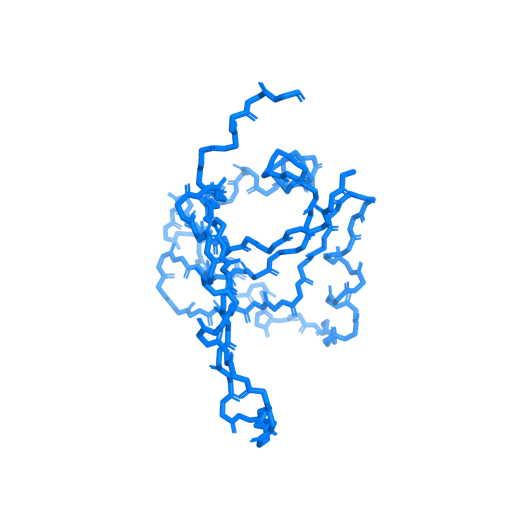4.764 -5.313 8.775 1.00 93.25 89 ILE A N 1
ATOM 735 C CA . ILE A 1 89 ? -3.625 -5.387 9.685 1.00 93.25 89 ILE A CA 1
ATOM 736 C C . ILE A 1 89 ? -3.944 -4.681 10.994 1.00 93.25 89 ILE A C 1
ATOM 738 O O . ILE A 1 89 ? -4.676 -3.696 11.047 1.00 93.25 89 ILE A O 1
ATOM 742 N N . TYR A 1 90 ? -3.381 -5.207 12.075 1.00 90.81 90 TYR A N 1
ATOM 743 C CA . TYR A 1 90 ? -3.648 -4.707 13.423 1.00 90.81 90 TYR A CA 1
ATOM 744 C C . TYR A 1 90 ? -2.415 -4.119 14.092 1.00 90.81 90 TYR A C 1
ATOM 746 O O . TYR A 1 90 ? -2.541 -3.474 15.123 1.00 90.81 90 TYR A O 1
ATOM 754 N N . THR A 1 91 ? -1.220 -4.380 13.567 1.00 90.94 91 THR A N 1
ATOM 755 C CA . THR A 1 91 ? 0.018 -3.929 14.190 1.00 90.94 91 THR A CA 1
ATOM 756 C C . THR A 1 91 ? 1.093 -3.676 13.140 1.00 90.94 91 THR A C 1
ATOM 758 O O . THR A 1 91 ? 1.207 -4.409 12.161 1.00 90.94 91 THR A O 1
ATOM 761 N N . GLU A 1 92 ? 1.887 -2.638 13.380 1.00 91.38 92 GLU A N 1
ATOM 762 C CA . GLU A 1 92 ? 3.029 -2.207 12.572 1.00 91.38 92 GLU A CA 1
ATOM 763 C C . GLU A 1 92 ? 4.177 -1.865 13.528 1.00 91.38 92 GLU A C 1
ATOM 765 O O . GLU A 1 92 ? 3.968 -1.154 14.520 1.00 91.38 92 GLU A O 1
ATOM 770 N N . ILE A 1 93 ? 5.384 -2.352 13.239 1.00 92.94 93 ILE A N 1
ATOM 771 C CA . ILE A 1 93 ? 6.607 -2.038 13.984 1.00 92.94 93 ILE A CA 1
ATOM 772 C C . ILE A 1 93 ? 7.655 -1.535 12.988 1.00 92.94 93 ILE A C 1
ATOM 774 O O . ILE A 1 93 ? 8.146 -2.306 12.170 1.00 92.94 93 ILE A O 1
ATOM 778 N N . ASP A 1 94 ? 8.028 -0.260 13.101 1.00 93.31 94 ASP A N 1
ATOM 779 C CA . ASP A 1 94 ? 9.105 0.366 12.328 1.00 93.31 94 ASP A CA 1
ATOM 780 C C . ASP A 1 94 ? 10.207 0.839 13.287 1.00 93.31 94 ASP A C 1
ATOM 782 O O . ASP A 1 94 ? 9.987 1.711 14.133 1.00 93.31 94 ASP A O 1
ATOM 786 N N . THR A 1 95 ? 11.411 0.274 13.164 1.00 94.62 95 THR A N 1
ATOM 787 C CA . THR A 1 95 ? 12.560 0.602 14.027 1.00 94.62 95 THR A CA 1
ATOM 788 C C . THR A 1 95 ? 13.094 2.019 13.821 1.00 94.62 95 THR A C 1
ATOM 790 O O . THR A 1 95 ? 13.869 2.511 14.638 1.00 94.62 95 THR A O 1
ATOM 793 N N . ARG A 1 96 ? 12.650 2.715 12.772 1.00 94.00 96 ARG A N 1
ATOM 794 C CA . ARG A 1 96 ? 12.926 4.139 12.541 1.00 94.00 96 ARG A CA 1
ATOM 795 C C . ARG A 1 96 ? 11.956 5.042 13.309 1.00 94.00 96 ARG A C 1
ATOM 797 O O . ARG A 1 96 ? 12.221 6.230 13.458 1.00 94.00 96 ARG A O 1
ATOM 804 N N . ARG A 1 97 ? 10.842 4.489 13.809 1.00 91.00 97 ARG A N 1
ATOM 805 C CA . ARG A 1 97 ? 9.759 5.184 14.530 1.00 91.00 97 ARG A CA 1
ATOM 806 C C . ARG A 1 97 ? 9.536 4.586 15.925 1.00 91.00 97 ARG A C 1
ATOM 808 O O . ARG A 1 97 ? 8.401 4.370 16.352 1.00 91.00 97 ARG A O 1
ATOM 815 N N . ILE A 1 98 ? 10.624 4.289 16.640 1.00 93.44 98 ILE A N 1
ATOM 816 C CA . ILE A 1 98 ? 10.548 3.688 17.978 1.00 93.44 98 ILE A CA 1
ATOM 817 C C . ILE A 1 98 ? 9.862 4.636 18.964 1.00 93.44 98 ILE A C 1
ATOM 819 O O . ILE A 1 98 ? 10.275 5.776 19.164 1.00 93.44 98 ILE A O 1
ATOM 823 N N . ASN A 1 99 ? 8.842 4.101 19.632 1.00 90.81 99 ASN A N 1
ATOM 824 C CA . ASN A 1 99 ? 8.216 4.685 20.806 1.00 90.81 99 ASN A CA 1
ATOM 825 C C . ASN A 1 99 ? 8.393 3.698 21.969 1.00 90.81 99 ASN A C 1
ATOM 827 O O . ASN A 1 99 ? 7.865 2.5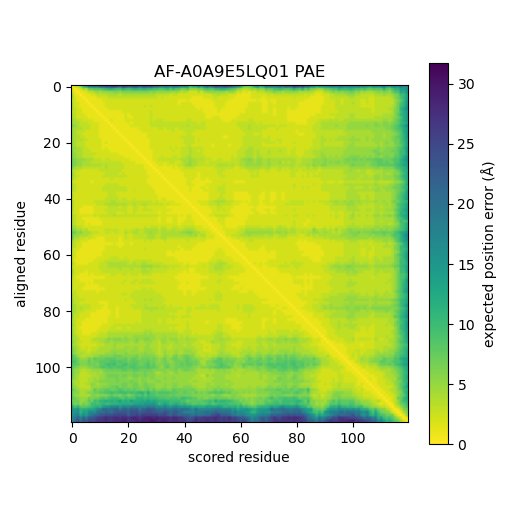88 21.914 1.00 90.81 99 ASN A O 1
ATOM 831 N N . ASN A 1 100 ? 9.131 4.108 23.006 1.00 92.38 100 ASN A N 1
ATOM 832 C CA . ASN A 1 100 ? 9.486 3.250 24.144 1.00 92.38 100 ASN A CA 1
ATOM 833 C C . ASN A 1 100 ? 8.286 2.851 25.021 1.00 92.38 100 ASN A C 1
ATOM 835 O O . ASN A 1 100 ? 8.375 1.877 25.767 1.00 92.38 100 ASN A O 1
ATOM 839 N N . ASP A 1 101 ? 7.165 3.565 24.915 1.00 94.62 101 ASP A N 1
ATOM 840 C CA . ASP A 1 101 ? 5.962 3.324 25.713 1.00 94.62 101 ASP A CA 1
ATOM 841 C C . ASP A 1 101 ? 4.901 2.513 24.953 1.00 94.62 101 ASP A C 1
ATOM 843 O O . ASP A 1 101 ? 4.019 1.892 25.563 1.00 94.62 101 ASP A O 1
ATOM 847 N N . ARG A 1 102 ? 4.978 2.478 23.614 1.00 92.62 102 ARG A N 1
ATOM 848 C CA . ARG A 1 102 ? 4.041 1.721 22.777 1.00 92.62 102 ARG A CA 1
ATOM 849 C C . ARG A 1 102 ? 4.261 0.220 22.972 1.00 92.62 102 ARG A C 1
ATOM 851 O O . ARG A 1 102 ? 5.363 -0.298 22.838 1.00 92.62 102 ARG A O 1
ATOM 858 N N . LYS A 1 103 ? 3.169 -0.507 23.221 1.00 93.94 103 LYS A N 1
ATOM 859 C CA . LYS A 1 103 ? 3.144 -1.976 23.313 1.00 93.94 103 LYS A CA 1
ATOM 860 C C . LYS A 1 103 ? 2.404 -2.537 22.089 1.00 93.94 103 LYS A C 1
ATOM 862 O O . LYS A 1 103 ? 1.229 -2.858 22.231 1.00 93.94 103 LYS A O 1
ATOM 867 N N . PRO A 1 104 ? 3.045 -2.655 20.910 1.00 91.50 104 PRO A N 1
ATOM 868 C CA . PRO A 1 104 ? 2.361 -2.892 19.627 1.00 91.50 104 PRO A CA 1
ATOM 869 C C . PRO A 1 104 ? 1.541 -4.190 19.593 1.00 91.50 104 PRO A C 1
ATOM 871 O O . PRO A 1 104 ? 0.486 -4.254 18.976 1.00 91.50 104 PRO A O 1
ATOM 874 N N . PHE A 1 105 ? 1.953 -5.224 20.328 1.00 92.56 105 PHE A N 1
ATOM 875 C CA . PHE A 1 105 ? 1.194 -6.478 20.396 1.00 92.56 105 PHE A CA 1
ATOM 876 C C . PHE A 1 105 ? -0.100 -6.378 21.217 1.00 92.56 105 PHE A C 1
ATOM 878 O O . PHE A 1 105 ? -0.931 -7.281 21.149 1.00 92.56 105 PHE A O 1
ATOM 885 N N . LYS A 1 106 ? -0.314 -5.288 21.970 1.00 92.88 106 LYS A N 1
ATOM 886 C CA . LYS A 1 106 ? -1.628 -5.013 22.569 1.00 92.88 106 LYS A CA 1
ATOM 887 C C . LYS A 1 106 ? -2.675 -4.653 21.515 1.00 92.88 106 LYS A C 1
ATOM 889 O O . LYS A 1 106 ? -3.855 -4.869 21.770 1.00 92.88 106 LYS A O 1
ATOM 894 N N . ASP A 1 107 ? -2.257 -4.202 20.335 1.00 88.44 107 ASP A N 1
ATOM 895 C CA . ASP A 1 107 ? -3.156 -3.877 19.225 1.00 88.44 107 ASP A CA 1
ATOM 896 C C . ASP A 1 107 ? -3.863 -5.150 18.686 1.00 88.44 107 ASP A C 1
ATOM 898 O O . ASP A 1 107 ? -4.974 -5.094 18.150 1.00 88.44 107 ASP A O 1
ATOM 902 N N . LEU A 1 108 ? -3.271 -6.331 18.927 1.00 88.81 108 LEU A N 1
ATOM 903 C CA . LEU A 1 108 ? -3.823 -7.649 18.587 1.00 88.81 108 LEU A CA 1
ATOM 904 C C . LEU A 1 108 ? -4.862 -8.171 19.591 1.00 88.81 108 LEU A C 1
ATOM 906 O O . LEU A 1 108 ? -5.475 -9.209 19.347 1.00 88.81 108 LEU A O 1
ATOM 910 N N . VAL A 1 109 ? -5.081 -7.515 20.734 1.00 88.12 109 VAL A N 1
ATOM 911 C CA . VAL A 1 109 ? -6.112 -7.969 21.681 1.00 88.12 109 VAL A CA 1
ATOM 912 C C . VAL A 1 109 ? -7.480 -7.958 20.983 1.00 88.12 109 VAL A C 1
ATOM 914 O O . VAL A 1 109 ? -7.843 -6.983 20.323 1.00 88.12 109 VAL A O 1
ATOM 917 N N . GLY A 1 110 ? -8.210 -9.074 21.089 1.00 86.31 110 GLY A N 1
ATOM 918 C CA . GLY A 1 110 ? -9.500 -9.265 20.416 1.00 86.31 110 GLY A CA 1
ATOM 919 C C . GLY A 1 110 ? -9.411 -9.499 18.903 1.00 86.31 110 GLY A C 1
ATOM 920 O O . GLY A 1 110 ? -10.419 -9.369 18.227 1.00 86.31 110 GLY A O 1
ATOM 921 N N . TRP A 1 111 ? -8.240 -9.834 18.334 1.00 84.81 111 TRP A N 1
ATOM 922 C CA . TRP A 1 111 ? -8.089 -10.015 16.875 1.00 84.81 111 TRP A CA 1
ATOM 923 C C . TRP A 1 111 ? -9.066 -11.026 16.260 1.00 84.81 111 TRP A C 1
ATOM 925 O O . TRP A 1 111 ? -9.479 -10.848 15.122 1.00 84.81 111 TRP A O 1
ATOM 935 N N . ARG A 1 112 ? -9.471 -12.058 17.012 1.00 84.00 112 ARG A N 1
ATOM 936 C CA . ARG A 1 112 ? -10.475 -13.031 16.554 1.00 84.00 112 ARG A CA 1
ATOM 937 C C . ARG A 1 112 ? -11.824 -12.371 16.284 1.00 84.00 112 ARG A C 1
ATOM 939 O O . ARG A 1 112 ? -12.419 -12.634 15.250 1.00 84.00 112 ARG A O 1
ATOM 946 N N . ASP A 1 113 ? -12.242 -11.468 17.165 1.00 83.00 113 ASP A N 1
ATOM 947 C CA . ASP A 1 113 ? -13.502 -10.731 17.037 1.00 83.00 113 ASP A CA 1
ATOM 948 C C . ASP A 1 113 ? 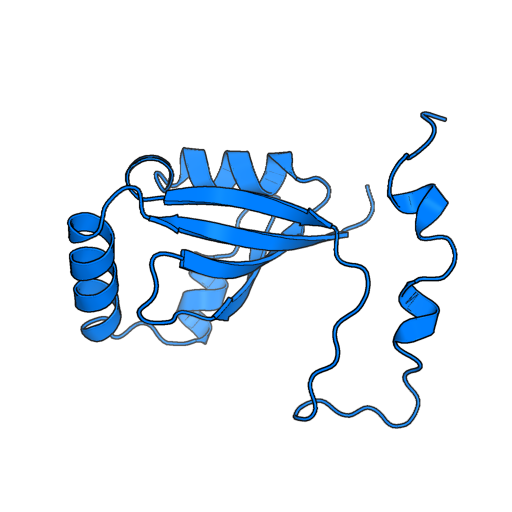-13.434 -9.675 15.916 1.00 83.00 113 ASP A C 1
ATOM 950 O O . ASP A 1 113 ? -14.456 -9.210 15.426 1.00 83.00 113 ASP A O 1
ATOM 954 N N . LYS A 1 114 ? -12.218 -9.296 15.489 1.00 74.06 114 LYS A N 1
ATOM 955 C CA . LYS A 1 114 ? -11.973 -8.340 14.396 1.00 74.06 114 LYS A CA 1
ATOM 956 C C . LYS A 1 114 ? -11.940 -8.985 13.005 1.00 74.06 114 LYS A C 1
ATOM 958 O O . LYS A 1 114 ? -12.004 -8.243 12.027 1.00 74.06 114 LYS A O 1
ATOM 963 N N . LEU A 1 115 ? -11.774 -10.307 12.915 1.00 67.12 115 LEU A N 1
ATOM 964 C CA . LEU A 1 115 ? -11.794 -11.052 11.647 1.00 67.12 115 LEU A CA 1
ATOM 965 C C . LEU A 1 115 ? -13.211 -11.413 11.207 1.00 67.12 115 LEU A C 1
ATOM 967 O O . LEU A 1 115 ? -13.472 -11.495 10.014 1.00 67.12 115 LEU A O 1
ATOM 971 N N . ASP A 1 116 ? -14.095 -11.636 12.173 1.00 60.94 116 ASP A N 1
ATOM 972 C CA . ASP A 1 116 ? -15.465 -12.079 11.948 1.00 60.94 116 ASP A CA 1
ATOM 973 C C . ASP A 1 116 ? -16.378 -11.181 12.792 1.00 60.94 116 ASP A C 1
ATOM 975 O O . ASP A 1 116 ? -16.768 -11.560 13.905 1.00 60.94 116 ASP A O 1
ATOM 979 N N . PRO A 1 117 ? -16.601 -9.920 12.360 1.00 57.16 117 PRO A N 1
ATOM 980 C CA . PRO A 1 117 ? -17.497 -9.032 13.073 1.00 57.16 117 PRO A CA 1
ATOM 981 C C . PRO A 1 117 ? -18.871 -9.692 13.050 1.00 57.16 117 PRO A C 1
ATOM 983 O O . PRO A 1 117 ? -19.516 -9.757 12.010 1.00 57.16 117 PRO A O 1
ATOM 986 N N . LYS A 1 118 ? -19.301 -10.231 14.195 1.00 50.16 118 LYS A N 1
ATOM 987 C CA . LYS A 1 118 ? -20.685 -10.663 14.356 1.00 50.16 118 LYS A CA 1
ATOM 988 C C . LYS A 1 118 ? -21.538 -9.442 14.054 1.00 50.16 118 LYS A C 1
ATOM 990 O O . LYS A 1 118 ? -21.405 -8.446 14.761 1.00 50.16 118 LYS A O 1
ATOM 995 N N . ASP A 1 119 ? -22.331 -9.520 12.994 1.00 47.88 119 ASP A N 1
ATOM 996 C CA . ASP A 1 119 ? -23.340 -8.518 12.684 1.00 47.88 119 ASP A CA 1
ATOM 997 C C . ASP A 1 119 ? -24.228 -8.340 13.932 1.00 47.88 119 ASP A C 1
ATOM 999 O O . ASP A 1 119 ? -25.024 -9.222 14.269 1.00 47.88 119 ASP A O 1
ATOM 1003 N N . GLU A 1 120 ? -24.024 -7.239 14.660 1.00 37.78 120 GLU A N 1
ATOM 1004 C CA . GLU A 1 120 ? -24.913 -6.713 15.706 1.00 37.78 120 GLU A CA 1
ATOM 1005 C C . GLU A 1 120 ? -25.632 -5.469 15.181 1.00 37.78 120 GLU A C 1
ATOM 1007 O O . GLU A 1 120 ? -24.950 -4.577 14.619 1.00 37.78 120 GLU A O 1
#

Solvent-accessible surface area (backbone atoms only — not comparable to full-atom values): 7146 Å² total; per-residue (Å²): 129,66,80,42,41,29,43,32,43,36,30,42,77,42,72,67,53,44,50,50,52,53,53,53,57,73,71,52,87,73,45,75,69,55,47,46,55,74,41,46,56,99,57,24,31,49,79,46,75,50,81,65,92,61,70,44,33,38,36,36,33,41,23,65,49,72,62,46,49,52,51,52,39,50,75,70,54,45,64,82,48,37,49,78,49,76,40,85,51,61,68,81,87,51,87,91,68,75,54,96,83,65,61,56,76,62,54,48,64,65,50,71,59,70,76,56,67,74,92,126